Protein AF-A0AAY4BSJ3-F1 (afdb_monomer_lite)

Structure (mmCIF, N/CA/C/O backbone):
data_AF-A0AAY4BSJ3-F1
#
_entry.id   AF-A0AAY4BSJ3-F1
#
loop_
_atom_site.group_PDB
_atom_site.id
_atom_site.type_symbol
_atom_site.label_atom_id
_atom_site.label_alt_id
_atom_site.label_comp_id
_atom_site.label_asym_id
_atom_site.label_entity_id
_atom_site.label_seq_id
_atom_site.pdbx_PDB_ins_code
_atom_site.Cartn_x
_atom_site.Cartn_y
_atom_site.Cartn_z
_atom_site.occupancy
_atom_site.B_iso_or_equiv
_atom_site.auth_seq_id
_atom_site.auth_comp_id
_atom_site.auth_asym_id
_atom_site.auth_atom_id
_atom_site.pdbx_PDB_model_num
ATOM 1 N N . MET A 1 1 ? 74.299 3.117 12.523 1.00 46.06 1 MET A N 1
ATOM 2 C CA . MET A 1 1 ? 73.217 4.123 12.516 1.00 46.06 1 MET A CA 1
ATOM 3 C C . MET A 1 1 ? 72.500 4.037 11.177 1.00 46.06 1 MET A C 1
ATOM 5 O O . MET A 1 1 ? 73.052 4.520 10.205 1.00 46.06 1 MET A O 1
ATOM 9 N N . ALA A 1 2 ? 71.342 3.377 11.102 1.00 41.94 2 ALA A N 1
ATOM 10 C CA . ALA A 1 2 ? 70.385 3.555 10.008 1.00 41.94 2 ALA A CA 1
ATOM 11 C C . ALA A 1 2 ? 69.036 2.919 10.380 1.00 41.94 2 ALA A C 1
ATOM 13 O O . ALA A 1 2 ? 68.958 1.729 10.664 1.00 41.94 2 ALA A O 1
ATOM 14 N N . SER A 1 3 ? 68.004 3.760 10.339 1.00 49.47 3 SER A N 1
ATOM 15 C CA . SER A 1 3 ? 66.617 3.436 10.000 1.00 49.47 3 SER A CA 1
ATOM 16 C C . SER A 1 3 ? 65.769 2.598 10.963 1.00 49.47 3 SER A C 1
ATOM 18 O O . SER A 1 3 ? 65.203 1.581 10.584 1.00 49.47 3 SER A O 1
ATOM 20 N N . PHE A 1 4 ? 65.517 3.136 12.162 1.00 48.84 4 PHE A N 1
ATOM 21 C CA . PHE A 1 4 ? 64.304 2.821 12.946 1.00 48.84 4 PHE A CA 1
ATOM 22 C C . PHE A 1 4 ? 63.091 3.707 12.578 1.00 48.84 4 PHE A C 1
ATOM 24 O O . PHE A 1 4 ? 62.026 3.598 13.178 1.00 48.84 4 PHE A O 1
ATOM 31 N N . ALA A 1 5 ? 63.222 4.577 11.571 1.00 51.12 5 ALA A N 1
ATOM 32 C CA . ALA A 1 5 ? 62.212 5.579 11.219 1.00 51.12 5 ALA A CA 1
ATOM 33 C C . ALA A 1 5 ? 60.963 5.027 10.494 1.00 51.12 5 ALA A C 1
ATOM 35 O O . ALA A 1 5 ? 60.027 5.781 10.253 1.00 51.12 5 ALA A O 1
ATOM 36 N N . CYS A 1 6 ? 60.920 3.737 10.134 1.00 52.78 6 CYS A N 1
ATOM 37 C CA . CYS A 1 6 ? 59.845 3.183 9.293 1.00 52.78 6 CYS A CA 1
ATOM 38 C C . CYS A 1 6 ? 58.702 2.511 10.086 1.00 52.78 6 CYS A C 1
ATOM 40 O O . CYS A 1 6 ? 57.572 2.440 9.612 1.00 52.78 6 CYS A O 1
ATOM 42 N N . LEU A 1 7 ? 58.972 2.064 11.318 1.00 51.22 7 LEU A N 1
ATOM 43 C CA . LEU A 1 7 ? 58.005 1.370 12.182 1.00 51.22 7 LEU A CA 1
ATOM 44 C C . LEU A 1 7 ? 56.825 2.225 12.695 1.00 51.22 7 LEU A C 1
ATOM 46 O O . LEU A 1 7 ? 55.721 1.688 12.778 1.00 51.22 7 LEU A O 1
ATOM 50 N N . PRO A 1 8 ? 56.972 3.524 13.031 1.00 55.69 8 PRO A N 1
ATOM 51 C CA . PRO A 1 8 ? 55.825 4.304 13.504 1.00 55.69 8 PRO A CA 1
ATOM 52 C C . PRO A 1 8 ? 54.872 4.695 12.361 1.00 55.69 8 PRO A C 1
ATOM 54 O O . PRO A 1 8 ? 53.678 4.876 12.589 1.00 55.69 8 PRO A O 1
ATOM 57 N N . LEU A 1 9 ? 55.377 4.779 11.124 1.00 54.41 9 LEU A N 1
ATOM 58 C CA . LEU A 1 9 ? 54.587 5.117 9.936 1.00 54.41 9 LEU A CA 1
ATOM 59 C C . LEU A 1 9 ? 53.646 3.980 9.520 1.00 54.41 9 LEU A C 1
ATOM 61 O O . LEU A 1 9 ? 52.505 4.241 9.150 1.00 54.41 9 LEU A O 1
ATOM 65 N N . SER A 1 10 ? 54.079 2.722 9.620 1.00 57.00 10 SER A N 1
ATOM 66 C CA . SER A 1 10 ? 53.246 1.566 9.262 1.00 57.00 10 SER A CA 1
ATOM 67 C C . SER A 1 10 ? 52.080 1.348 10.235 1.00 57.00 10 SER A C 1
ATOM 69 O O . SER A 1 10 ? 50.966 1.053 9.799 1.00 57.00 10 SER A O 1
ATOM 71 N N . LEU A 1 11 ? 52.297 1.567 11.536 1.00 59.28 11 LEU A N 1
ATOM 72 C CA . LEU A 1 11 ? 51.247 1.515 12.564 1.00 59.28 11 LEU A CA 1
ATOM 73 C C . LEU A 1 11 ? 50.211 2.640 12.405 1.00 59.28 11 LEU A C 1
ATOM 75 O O . LEU A 1 11 ? 49.013 2.394 12.545 1.00 59.28 11 LEU A O 1
ATOM 79 N N . ALA A 1 12 ? 50.650 3.852 12.052 1.00 60.59 12 ALA A N 1
ATOM 80 C CA . ALA A 1 12 ? 49.751 4.980 11.802 1.00 60.59 12 ALA A CA 1
ATOM 81 C C . ALA A 1 12 ? 48.833 4.743 10.584 1.00 60.59 12 ALA A C 1
ATOM 83 O O . ALA A 1 12 ? 47.648 5.075 10.624 1.00 60.59 12 ALA A O 1
ATOM 84 N N . MET A 1 13 ? 49.350 4.109 9.527 1.00 58.56 13 MET A N 1
ATOM 85 C CA . MET A 1 13 ? 48.568 3.780 8.328 1.00 58.56 13 MET A CA 1
ATOM 86 C C . MET A 1 13 ? 47.533 2.675 8.589 1.00 58.56 13 MET A C 1
ATOM 88 O O . MET A 1 13 ? 46.409 2.763 8.098 1.00 58.56 13 MET A O 1
ATOM 92 N N . ALA A 1 14 ? 47.866 1.670 9.407 1.00 61.22 14 ALA A N 1
ATOM 93 C CA . ALA A 1 14 ? 46.925 0.615 9.791 1.00 61.22 14 ALA A CA 1
ATOM 94 C C . ALA A 1 14 ? 45.747 1.153 10.627 1.00 61.22 14 ALA A C 1
ATOM 96 O O . ALA A 1 14 ? 44.606 0.734 10.428 1.00 61.22 14 ALA A O 1
ATOM 97 N N . ALA A 1 15 ? 45.997 2.125 11.511 1.00 61.09 15 ALA A N 1
ATOM 98 C CA . ALA A 1 15 ? 44.950 2.774 12.302 1.00 61.09 15 ALA A CA 1
ATOM 99 C C . ALA A 1 15 ? 43.979 3.598 11.435 1.00 61.09 15 ALA A C 1
ATOM 101 O O . ALA A 1 15 ? 42.771 3.566 11.670 1.00 61.09 15 ALA A O 1
ATOM 102 N N . LEU A 1 16 ? 44.478 4.280 10.397 1.00 59.84 16 LEU A N 1
ATOM 103 C CA . LEU A 1 16 ? 43.638 5.028 9.455 1.00 59.84 16 LEU A CA 1
ATOM 104 C C . LEU A 1 16 ? 42.698 4.101 8.670 1.00 59.84 16 LEU A C 1
ATOM 106 O O . LEU A 1 16 ? 41.504 4.387 8.585 1.00 59.84 16 LEU A O 1
ATOM 110 N N . VAL A 1 17 ? 43.199 2.956 8.197 1.00 60.62 17 VAL A N 1
ATOM 111 C CA . VAL A 1 17 ? 42.401 1.943 7.477 1.00 60.62 17 VAL A CA 1
ATOM 112 C C . VAL A 1 17 ? 41.364 1.266 8.387 1.00 60.62 17 VAL A C 1
ATOM 114 O O . VAL A 1 17 ? 40.258 0.967 7.945 1.00 60.62 17 VAL A O 1
ATOM 117 N N . TYR A 1 18 ? 41.669 1.060 9.672 1.00 59.06 18 TYR A N 1
ATOM 118 C CA . TYR A 1 18 ? 40.701 0.494 10.626 1.00 59.06 18 TYR A CA 1
ATOM 119 C C . TYR A 1 18 ? 39.650 1.520 11.096 1.00 59.06 18 TYR A C 1
ATOM 121 O O . TYR A 1 18 ? 38.567 1.147 11.543 1.00 59.06 18 TYR A O 1
ATOM 129 N N . SER A 1 19 ? 39.955 2.819 10.985 1.00 59.31 19 SER A N 1
ATOM 130 C CA . SER A 1 19 ? 39.041 3.918 11.330 1.00 59.31 19 SER A CA 1
ATOM 131 C C . SER A 1 19 ? 38.105 4.333 10.190 1.00 59.31 19 SER A C 1
ATOM 133 O O . SER A 1 19 ? 37.076 4.967 10.440 1.00 59.31 19 SER A O 1
ATOM 135 N N . SER A 1 20 ? 38.417 3.962 8.942 1.00 56.72 20 SER A N 1
ATOM 136 C CA . SER A 1 20 ? 37.522 4.188 7.811 1.00 56.72 20 SER A CA 1
ATOM 137 C C . SER A 1 20 ? 36.321 3.248 7.903 1.00 56.72 20 SER A C 1
ATOM 139 O O . SER A 1 20 ? 36.344 2.125 7.399 1.00 56.72 20 SER A O 1
ATOM 141 N N . ARG A 1 21 ? 35.242 3.710 8.549 1.00 60.97 21 ARG A N 1
ATOM 142 C CA . ARG A 1 21 ? 33.912 3.129 8.330 1.00 60.97 21 ARG A CA 1
ATOM 143 C C . ARG A 1 21 ? 33.627 3.195 6.827 1.00 60.97 21 ARG A C 1
ATOM 145 O O . ARG A 1 21 ? 33.826 4.267 6.247 1.00 60.97 21 ARG A O 1
ATOM 152 N N . PRO A 1 22 ? 33.163 2.104 6.193 1.00 60.56 22 PRO A N 1
ATOM 153 C CA . PRO A 1 22 ? 32.707 2.191 4.817 1.00 60.56 22 PRO A CA 1
ATOM 154 C C . PRO A 1 22 ? 31.641 3.292 4.744 1.00 60.56 22 PRO A C 1
ATOM 156 O O . PRO A 1 22 ? 30.840 3.414 5.680 1.00 60.56 22 PRO A O 1
ATOM 159 N N . PRO A 1 23 ? 31.643 4.126 3.693 1.00 59.59 23 PRO A N 1
ATOM 160 C CA . PRO A 1 23 ? 30.621 5.142 3.535 1.00 59.59 23 PRO A CA 1
ATOM 161 C C . PRO A 1 23 ? 29.267 4.437 3.553 1.00 59.59 23 PRO A C 1
ATOM 163 O O . PRO A 1 23 ? 28.963 3.627 2.679 1.00 59.59 23 PRO A O 1
ATOM 166 N N . ILE A 1 24 ? 28.464 4.717 4.582 1.00 63.12 24 ILE A N 1
ATOM 167 C CA . ILE A 1 24 ? 27.038 4.412 4.549 1.00 63.12 24 ILE A CA 1
ATOM 168 C C . ILE A 1 24 ? 26.544 5.163 3.318 1.00 63.12 24 ILE A C 1
ATOM 170 O O . ILE A 1 24 ? 26.658 6.385 3.267 1.00 63.12 24 ILE A O 1
ATOM 174 N N . TRP A 1 25 ? 26.123 4.433 2.288 1.00 55.84 25 TRP A N 1
ATOM 175 C CA . TRP A 1 25 ? 25.739 4.990 0.996 1.00 55.84 25 TRP A CA 1
ATOM 176 C C . TRP A 1 25 ? 24.470 5.834 1.180 1.00 55.84 25 TRP A C 1
ATOM 178 O O . TRP A 1 25 ? 23.359 5.374 0.940 1.00 55.84 25 TRP A O 1
ATOM 188 N N . THR A 1 26 ? 24.608 7.083 1.629 1.00 61.00 26 THR A N 1
ATOM 189 C CA . THR A 1 26 ? 23.512 8.056 1.739 1.00 61.00 26 THR A CA 1
ATOM 190 C C . THR A 1 26 ? 23.299 8.733 0.389 1.00 61.00 26 THR A C 1
ATOM 192 O O . THR A 1 26 ? 23.367 9.954 0.259 1.00 61.00 26 THR A O 1
ATOM 195 N N . GLY A 1 27 ? 23.115 7.921 -0.649 1.00 58.66 27 GLY A N 1
ATOM 196 C CA . GLY A 1 27 ? 22.549 8.388 -1.908 1.00 58.66 27 GLY A CA 1
ATOM 197 C C . GLY A 1 27 ? 21.049 8.635 -1.724 1.00 58.66 27 GLY A C 1
ATOM 198 O O . GLY A 1 27 ? 20.449 8.049 -0.817 1.00 58.66 27 GLY A O 1
ATOM 199 N N . PRO A 1 28 ? 20.414 9.487 -2.546 1.00 63.16 28 PRO A N 1
ATOM 200 C CA . PRO A 1 28 ? 18.957 9.553 -2.563 1.00 63.16 28 PRO A CA 1
ATOM 201 C C . PRO A 1 28 ? 18.398 8.141 -2.819 1.00 63.16 28 PRO A C 1
ATOM 203 O O . PRO A 1 28 ? 18.990 7.396 -3.608 1.00 63.16 28 PRO A O 1
ATOM 206 N N . PRO A 1 29 ? 17.306 7.737 -2.144 1.00 74.06 29 PRO A N 1
ATOM 207 C CA . PRO A 1 29 ? 16.754 6.405 -2.332 1.00 74.06 29 PRO A CA 1
ATOM 208 C C . PRO A 1 29 ? 16.389 6.209 -3.806 1.00 74.06 29 PRO A C 1
ATOM 210 O O . PRO A 1 29 ? 15.843 7.113 -4.445 1.00 74.06 29 PRO A O 1
ATOM 213 N N . THR A 1 30 ? 16.702 5.032 -4.347 1.00 86.56 30 THR A N 1
ATOM 214 C CA . THR A 1 30 ? 16.229 4.648 -5.677 1.00 86.56 30 THR A CA 1
ATOM 215 C C . THR A 1 30 ? 14.712 4.503 -5.643 1.00 86.56 30 THR A C 1
ATOM 217 O O . THR A 1 30 ? 14.109 4.375 -4.573 1.00 86.56 30 THR A O 1
ATOM 220 N N . CYS A 1 31 ? 14.072 4.496 -6.814 1.00 89.62 31 CYS A N 1
ATOM 221 C CA . CYS A 1 31 ? 12.629 4.280 -6.884 1.00 89.62 31 CYS A CA 1
ATOM 222 C C . CYS A 1 31 ? 12.219 2.980 -6.174 1.00 89.62 31 CYS A C 1
ATOM 224 O O . CYS A 1 31 ? 11.299 2.985 -5.359 1.00 89.62 31 CYS A O 1
ATOM 226 N N . TYR A 1 32 ? 12.987 1.906 -6.382 1.00 88.44 32 TYR A N 1
ATOM 227 C CA . TYR A 1 32 ? 12.788 0.633 -5.699 1.00 88.44 32 TYR A CA 1
ATOM 228 C C . TYR A 1 32 ? 12.912 0.741 -4.172 1.00 88.44 32 TYR A C 1
ATOM 230 O O . TYR A 1 32 ? 11.967 0.398 -3.463 1.00 88.44 32 TYR A O 1
ATOM 238 N N . SER A 1 33 ? 14.030 1.257 -3.640 1.00 90.12 33 SER A N 1
ATOM 239 C CA . SER A 1 33 ? 14.220 1.307 -2.182 1.00 90.12 33 SER A CA 1
ATOM 240 C C . SER A 1 33 ? 13.221 2.240 -1.501 1.00 90.12 33 SER A C 1
ATOM 242 O O . SER A 1 33 ? 12.766 1.962 -0.391 1.00 90.12 33 SER A O 1
ATOM 244 N N . ARG A 1 34 ? 12.812 3.314 -2.186 1.00 91.88 34 ARG A N 1
ATOM 245 C CA . ARG A 1 34 ? 11.772 4.215 -1.693 1.00 91.88 34 ARG A CA 1
ATOM 246 C C . ARG A 1 34 ? 10.411 3.531 -1.611 1.00 91.88 34 ARG A C 1
ATOM 248 O O . ARG A 1 34 ? 9.720 3.692 -0.608 1.00 91.88 34 ARG A O 1
ATOM 255 N N . VAL A 1 35 ? 10.016 2.813 -2.660 1.00 92.81 35 VAL A N 1
ATOM 256 C CA . VAL A 1 35 ? 8.731 2.105 -2.715 1.00 92.81 35 VAL A CA 1
ATOM 257 C C . VAL A 1 35 ? 8.705 0.970 -1.694 1.00 92.81 35 VAL A C 1
ATOM 259 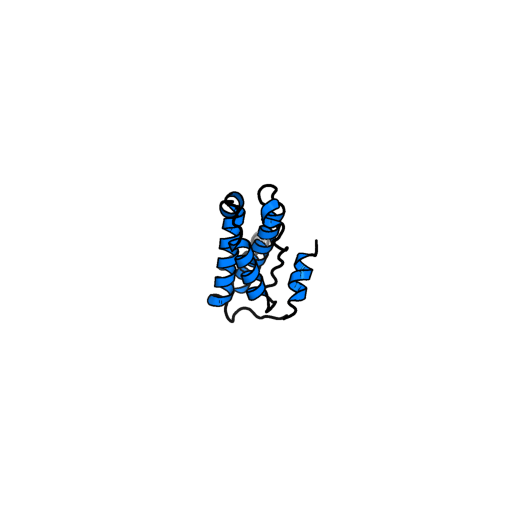O O . VAL A 1 35 ? 7.714 0.839 -0.982 1.00 92.81 35 VAL A O 1
ATOM 262 N N . LEU A 1 36 ? 9.806 0.234 -1.533 1.00 93.25 36 LEU A N 1
ATOM 263 C CA . LEU A 1 36 ? 9.927 -0.813 -0.519 1.00 93.25 36 LEU A CA 1
ATOM 264 C C . LEU A 1 36 ? 9.754 -0.258 0.905 1.00 93.25 36 LEU A C 1
ATOM 266 O O . LEU A 1 36 ? 8.928 -0.757 1.661 1.00 93.25 36 LEU A O 1
ATOM 270 N N . GLN A 1 37 ? 10.439 0.839 1.240 1.00 93.06 37 GLN A N 1
ATOM 271 C CA . GLN A 1 37 ? 10.267 1.494 2.541 1.00 93.06 37 GLN A CA 1
ATOM 272 C C . GLN A 1 37 ? 8.810 1.928 2.769 1.00 93.06 37 GLN A C 1
ATOM 274 O O . GLN A 1 37 ? 8.250 1.753 3.848 1.00 93.06 37 GLN A O 1
ATOM 279 N N . MET A 1 38 ? 8.170 2.503 1.750 1.00 94.88 38 MET A N 1
ATOM 280 C CA . MET A 1 38 ? 6.778 2.932 1.865 1.00 94.88 38 MET A CA 1
ATOM 281 C C . MET A 1 38 ? 5.800 1.758 2.010 1.00 94.88 38 MET A C 1
ATOM 283 O O . MET A 1 38 ? 4.781 1.911 2.681 1.00 94.88 38 MET A O 1
ATOM 287 N N . ALA A 1 39 ? 6.093 0.612 1.395 1.00 94.19 39 ALA A N 1
ATOM 288 C CA . ALA A 1 39 ? 5.307 -0.609 1.530 1.00 94.19 39 ALA A CA 1
ATOM 289 C C . ALA A 1 39 ? 5.305 -1.125 2.976 1.00 94.19 39 ALA A C 1
ATOM 291 O O . ALA A 1 39 ? 4.239 -1.421 3.526 1.00 94.19 39 ALA A O 1
ATOM 292 N N . GLU A 1 40 ? 6.480 -1.155 3.609 1.00 93.94 40 GLU A N 1
ATOM 293 C CA . GLU A 1 40 ? 6.637 -1.499 5.026 1.00 93.94 40 GLU A CA 1
ATOM 294 C C . GLU A 1 40 ? 5.901 -0.497 5.925 1.00 93.94 40 GLU A C 1
ATOM 296 O O . GLU A 1 40 ? 5.094 -0.901 6.765 1.00 93.94 40 GLU A O 1
ATOM 301 N N . GLU A 1 41 ? 6.098 0.809 5.692 1.00 94.88 41 GLU A N 1
ATOM 302 C CA . GLU A 1 41 ? 5.411 1.874 6.438 1.00 94.88 41 GLU A CA 1
ATOM 303 C C . GLU A 1 41 ? 3.881 1.732 6.358 1.00 94.88 41 GLU A C 1
ATOM 305 O O . GLU A 1 41 ? 3.188 1.886 7.360 1.00 94.88 41 GLU A O 1
ATOM 310 N N . ILE A 1 42 ? 3.326 1.443 5.178 1.00 95.50 42 ILE A N 1
ATOM 311 C CA . ILE A 1 42 ? 1.875 1.295 4.994 1.00 95.50 42 ILE A CA 1
ATOM 312 C C . ILE A 1 42 ? 1.350 0.033 5.676 1.00 95.50 42 ILE A C 1
ATOM 314 O O . ILE A 1 42 ? 0.310 0.098 6.332 1.00 95.50 42 ILE A O 1
ATOM 318 N N . THR A 1 43 ? 2.057 -1.088 5.535 1.00 94.19 43 THR A N 1
ATOM 319 C CA . THR A 1 43 ? 1.705 -2.361 6.183 1.00 94.19 43 THR A CA 1
ATOM 320 C C . THR A 1 43 ? 1.610 -2.175 7.700 1.00 94.19 43 THR A C 1
ATOM 322 O O . THR A 1 43 ? 0.598 -2.529 8.310 1.00 94.19 43 THR A O 1
ATOM 325 N N . GLN A 1 44 ? 2.607 -1.512 8.294 1.00 93.81 44 GLN A N 1
ATOM 326 C CA . GLN A 1 44 ? 2.622 -1.178 9.720 1.00 93.81 44 GLN A CA 1
ATOM 327 C C . GLN A 1 44 ? 1.493 -0.216 10.100 1.00 93.81 44 GLN A C 1
ATOM 329 O O . GLN A 1 44 ? 0.750 -0.487 11.036 1.00 93.81 44 GLN A O 1
ATOM 334 N N . LEU A 1 45 ? 1.286 0.864 9.341 1.00 93.81 45 LEU A N 1
ATOM 335 C CA . LEU A 1 45 ? 0.228 1.835 9.640 1.00 93.81 45 LEU A CA 1
ATOM 336 C C . LEU A 1 45 ? -1.178 1.219 9.608 1.00 93.81 45 LEU A C 1
ATOM 338 O O . LEU A 1 45 ? -2.030 1.622 10.400 1.00 93.81 45 LEU A O 1
ATOM 342 N N . VAL A 1 46 ? -1.449 0.268 8.706 1.00 93.25 46 VAL A N 1
ATOM 343 C CA . VAL A 1 46 ? -2.729 -0.461 8.707 1.00 93.25 46 VAL A CA 1
ATOM 344 C C . VAL A 1 46 ? -2.861 -1.307 9.968 1.00 93.25 46 VAL A C 1
ATOM 346 O O . VAL A 1 46 ? -3.915 -1.267 10.603 1.00 93.25 46 VAL A O 1
ATOM 349 N N . ALA A 1 47 ? -1.813 -2.041 10.344 1.00 92.31 47 ALA A N 1
ATOM 350 C CA . ALA A 1 47 ? -1.813 -2.838 11.566 1.00 92.31 47 ALA A CA 1
ATOM 351 C C . ALA A 1 47 ? -2.042 -1.959 12.809 1.00 92.31 47 ALA A C 1
ATOM 353 O O . ALA A 1 47 ? -2.918 -2.263 13.618 1.00 92.31 47 ALA A O 1
ATOM 354 N N . ASP A 1 48 ? -1.352 -0.822 12.902 1.00 91.94 48 ASP A N 1
ATOM 355 C CA . ASP A 1 48 ? -1.473 0.128 14.010 1.00 91.94 48 ASP A CA 1
ATOM 356 C C . ASP A 1 48 ? -2.878 0.725 14.113 1.00 91.94 48 ASP A C 1
ATOM 358 O O . ASP A 1 48 ? -3.440 0.819 15.202 1.00 91.94 48 ASP A O 1
ATOM 362 N N . VAL A 1 49 ? -3.472 1.129 12.986 1.00 91.81 49 VAL A N 1
ATOM 363 C CA . VAL A 1 49 ? -4.837 1.680 12.954 1.00 91.81 49 VAL A CA 1
ATOM 364 C C . VAL A 1 49 ? -5.873 0.628 13.361 1.00 91.81 49 VAL A C 1
ATOM 366 O O . VAL A 1 49 ? -6.864 0.965 14.008 1.00 91.81 49 VAL A O 1
ATOM 369 N N . LYS A 1 50 ? -5.651 -0.642 13.016 1.00 90.88 50 LYS A N 1
ATOM 370 C CA . LYS A 1 50 ? -6.537 -1.738 13.429 1.00 90.88 50 LYS A CA 1
ATOM 371 C C . LYS A 1 50 ? -6.374 -2.102 14.906 1.00 90.88 50 LYS A C 1
ATOM 373 O O . LYS A 1 50 ? -7.357 -2.464 15.547 1.00 90.88 50 LYS A O 1
ATOM 378 N N . ALA A 1 51 ? -5.154 -2.020 15.432 1.00 90.62 51 ALA A N 1
ATOM 379 C CA . ALA A 1 51 ? -4.839 -2.350 16.820 1.00 90.62 51 ALA A CA 1
ATOM 380 C C . ALA A 1 51 ? -5.192 -1.227 17.812 1.00 90.62 51 ALA A C 1
ATOM 382 O O . ALA A 1 51 ? -5.347 -1.489 19.004 1.00 90.62 51 ALA A O 1
ATOM 383 N N . ASP A 1 52 ? -5.309 0.018 17.346 1.00 90.06 52 ASP A N 1
ATOM 384 C CA . ASP A 1 52 ? -5.619 1.161 18.201 1.00 90.06 52 ASP A CA 1
ATOM 385 C C . ASP A 1 52 ? -7.066 1.095 18.739 1.00 90.06 52 ASP A C 1
ATOM 387 O O . ASP A 1 52 ? -8.007 1.020 17.946 1.00 90.06 52 ASP A O 1
ATOM 391 N N . PRO A 1 53 ? -7.285 1.174 20.066 1.00 87.44 53 PRO A N 1
ATOM 392 C CA . PRO A 1 53 ? -8.621 1.144 20.658 1.00 87.44 53 PRO A CA 1
ATOM 393 C C . PRO A 1 53 ? -9.576 2.219 20.121 1.00 87.44 53 PRO A C 1
ATOM 395 O O . PRO A 1 53 ? -10.762 1.935 19.959 1.00 87.44 53 PRO A O 1
ATOM 398 N N . GLU A 1 54 ? -9.079 3.418 19.805 1.00 85.62 54 GLU A N 1
ATOM 399 C CA . GLU A 1 54 ? -9.882 4.539 19.299 1.00 85.62 54 GLU A CA 1
ATOM 400 C C . GLU A 1 54 ? -10.403 4.288 17.878 1.00 85.62 54 GLU A C 1
ATOM 402 O O . GLU A 1 54 ? -11.483 4.756 17.516 1.00 85.62 54 GLU A O 1
ATOM 407 N N . THR A 1 55 ? -9.654 3.540 17.060 1.00 88.06 55 THR A N 1
ATOM 408 C CA . THR A 1 55 ? -10.006 3.281 15.653 1.00 88.06 55 THR A CA 1
ATOM 409 C C . THR A 1 55 ? -10.381 1.830 15.363 1.00 88.06 55 THR A C 1
ATOM 411 O O . THR A 1 55 ? -10.876 1.534 14.276 1.00 88.06 55 THR A O 1
ATOM 414 N N . SER A 1 56 ? -10.226 0.920 16.322 1.00 86.25 56 SER A N 1
ATOM 415 C CA . SER A 1 56 ? -10.521 -0.513 16.173 1.00 86.25 56 SER A CA 1
ATOM 416 C C . SER A 1 56 ? -11.975 -0.786 15.769 1.00 86.25 56 SER A C 1
ATOM 418 O O . SER A 1 56 ? -12.224 -1.565 14.852 1.00 86.25 56 SER A O 1
ATOM 420 N N . SER A 1 57 ? -12.941 -0.089 16.380 1.00 87.69 57 SER A N 1
ATOM 421 C CA . SER A 1 57 ? -14.374 -0.287 16.107 1.00 87.69 57 SER A CA 1
ATOM 422 C C . SER A 1 57 ? -14.739 0.024 14.654 1.00 87.69 57 SER A C 1
ATOM 424 O O . SER A 1 57 ? -15.426 -0.753 13.998 1.00 87.69 57 SER A O 1
ATOM 426 N N . CYS A 1 58 ? -14.253 1.143 14.116 1.00 87.62 58 CYS A N 1
ATOM 427 C CA . CYS A 1 58 ? -14.588 1.566 12.755 1.00 87.62 58 CYS A CA 1
ATOM 428 C C . CYS A 1 58 ? -13.717 0.894 11.686 1.00 87.62 58 CYS A C 1
ATOM 430 O O . CYS A 1 58 ? -14.095 0.840 10.517 1.00 87.62 58 CYS A O 1
ATOM 432 N N . THR A 1 59 ? -12.544 0.384 12.068 1.00 88.81 59 THR A N 1
ATOM 433 C CA . THR A 1 59 ? -11.633 -0.327 11.162 1.00 88.81 59 THR A CA 1
ATOM 434 C C . THR A 1 59 ? -11.825 -1.840 11.207 1.00 88.81 59 THR A C 1
ATOM 436 O O . THR A 1 59 ? -11.144 -2.556 10.478 1.00 88.81 59 THR A O 1
ATOM 439 N N . ALA A 1 60 ? -12.804 -2.335 11.972 1.00 86.75 60 ALA A N 1
ATOM 440 C CA . ALA A 1 60 ? -13.134 -3.754 12.078 1.00 86.75 60 ALA A CA 1
ATOM 441 C C . ALA A 1 60 ? -13.416 -4.413 10.715 1.00 86.75 60 ALA A C 1
ATOM 443 O O . ALA A 1 60 ? -13.061 -5.568 10.493 1.00 86.75 60 ALA A O 1
ATOM 444 N N . HIS A 1 61 ? -14.013 -3.667 9.781 1.00 86.06 61 HIS A N 1
ATOM 445 C CA . HIS A 1 61 ? -14.300 -4.135 8.421 1.00 86.06 61 HIS A CA 1
ATOM 446 C C . HIS A 1 61 ? -13.126 -3.978 7.449 1.00 86.06 61 HIS A C 1
ATOM 448 O O . HIS A 1 61 ? -13.204 -4.446 6.316 1.00 86.06 61 HIS A O 1
ATOM 454 N N . ILE A 1 62 ? -12.049 -3.305 7.859 1.00 87.69 62 ILE A N 1
ATOM 455 C CA . ILE A 1 62 ? -10.872 -3.114 7.020 1.00 87.69 62 ILE A CA 1
ATOM 456 C C . ILE A 1 62 ? -9.995 -4.364 7.159 1.00 87.69 62 ILE A C 1
ATOM 458 O O . ILE A 1 62 ? -9.547 -4.686 8.267 1.00 87.69 62 ILE A O 1
ATOM 462 N N . PRO A 1 63 ? -9.718 -5.092 6.065 1.00 89.69 63 PRO A N 1
ATOM 463 C CA . PRO A 1 63 ? -8.859 -6.264 6.125 1.00 89.69 63 PRO A CA 1
ATOM 464 C C . PRO A 1 63 ? -7.429 -5.864 6.496 1.00 89.69 63 PRO A C 1
ATOM 466 O O . PRO A 1 63 ? -7.035 -4.699 6.427 1.00 89.69 63 PRO A O 1
ATOM 469 N N . SER A 1 64 ? -6.653 -6.834 6.970 1.00 90.81 64 SER A N 1
ATOM 470 C CA . SER A 1 64 ? -5.215 -6.625 7.138 1.00 90.81 64 SER A CA 1
ATOM 471 C C . SER A 1 64 ? -4.588 -6.405 5.761 1.00 90.81 64 SER A C 1
ATOM 473 O O . SER A 1 64 ? -5.127 -6.873 4.760 1.00 90.81 64 SER A O 1
ATOM 475 N N . LEU A 1 65 ? -3.475 -5.681 5.704 1.00 91.56 65 LEU A N 1
ATOM 476 C CA . LEU A 1 65 ? -2.801 -5.369 4.450 1.00 91.56 65 LEU A CA 1
ATOM 477 C C . LEU A 1 65 ? -1.361 -5.849 4.517 1.00 91.56 65 LEU A C 1
ATOM 479 O O . LEU A 1 65 ? -0.650 -5.492 5.449 1.00 91.56 65 LEU A O 1
ATOM 483 N N . TYR A 1 66 ? -0.941 -6.586 3.498 1.00 91.44 66 TYR A N 1
ATOM 484 C CA . TYR A 1 66 ? 0.455 -6.871 3.214 1.00 91.44 66 TYR A CA 1
ATOM 485 C C . TYR A 1 66 ? 0.785 -6.304 1.837 1.00 91.44 66 TYR A C 1
ATOM 487 O O . TYR A 1 66 ? 0.041 -6.512 0.876 1.00 91.44 66 TYR A O 1
ATOM 495 N N . VAL A 1 67 ? 1.869 -5.538 1.756 1.00 92.25 67 VAL A N 1
ATOM 496 C CA . VAL A 1 67 ? 2.287 -4.875 0.521 1.00 92.25 67 VAL A CA 1
ATOM 497 C C . VAL A 1 67 ? 3.509 -5.589 -0.043 1.00 92.25 67 VAL A C 1
ATOM 499 O O . VAL A 1 67 ? 4.605 -5.444 0.489 1.00 92.25 67 VAL A O 1
ATOM 502 N N . ASP A 1 68 ? 3.326 -6.303 -1.154 1.00 92.38 68 ASP A N 1
ATOM 503 C CA . ASP A 1 68 ? 4.428 -6.804 -1.976 1.00 92.38 68 ASP A CA 1
ATOM 504 C C . ASP A 1 68 ? 4.536 -5.981 -3.260 1.00 92.38 68 ASP A C 1
ATOM 506 O O . ASP A 1 68 ? 3.658 -5.992 -4.122 1.00 92.38 68 ASP A O 1
ATOM 510 N N . VAL A 1 69 ? 5.641 -5.252 -3.377 1.00 91.56 69 VAL A N 1
ATOM 511 C CA . VAL A 1 69 ? 5.930 -4.351 -4.499 1.00 91.56 69 VAL A CA 1
ATOM 512 C C . VAL A 1 69 ? 6.244 -5.106 -5.792 1.00 91.56 69 VAL A C 1
ATOM 514 O O . VAL A 1 69 ? 6.227 -4.501 -6.863 1.00 91.56 69 VAL A O 1
ATOM 517 N N . HIS A 1 70 ? 6.510 -6.412 -5.698 1.00 91.94 70 HIS A N 1
ATOM 518 C CA . HIS A 1 70 ? 6.758 -7.293 -6.836 1.00 91.94 70 HIS A CA 1
ATOM 519 C C . HIS A 1 70 ? 5.498 -8.019 -7.310 1.00 91.94 70 HIS A C 1
ATOM 521 O O . HIS A 1 70 ? 5.556 -8.765 -8.287 1.00 91.94 70 HIS A O 1
ATOM 527 N N . ASN A 1 71 ? 4.362 -7.811 -6.647 1.00 92.56 71 ASN A N 1
ATOM 528 C CA . ASN A 1 71 ? 3.103 -8.412 -7.047 1.00 92.56 71 ASN A CA 1
ATOM 529 C C . ASN A 1 71 ? 2.323 -7.463 -7.967 1.00 92.56 71 ASN A C 1
ATOM 531 O O . ASN A 1 71 ? 2.087 -6.307 -7.618 1.00 92.56 71 ASN A O 1
ATOM 535 N N . ALA A 1 72 ? 1.888 -7.946 -9.129 1.00 91.62 72 ALA A N 1
ATOM 536 C CA . ALA A 1 72 ? 1.155 -7.148 -10.111 1.00 91.62 72 ALA A CA 1
ATOM 537 C C . ALA A 1 72 ? -0.191 -6.621 -9.575 1.00 91.62 72 ALA A C 1
ATOM 539 O O . ALA A 1 72 ? -0.639 -5.545 -9.977 1.00 91.62 72 ALA A O 1
ATOM 540 N N . CYS A 1 73 ? -0.815 -7.328 -8.630 1.00 93.75 73 CYS A N 1
ATOM 541 C CA . CYS A 1 73 ? -2.116 -6.962 -8.072 1.00 93.75 73 CYS A CA 1
ATOM 542 C C . CYS A 1 73 ? -2.037 -5.808 -7.061 1.00 93.75 73 CYS A C 1
ATOM 544 O O . CYS A 1 73 ? -3.069 -5.257 -6.671 1.00 93.75 73 CYS A O 1
ATOM 546 N N . ILE A 1 74 ? -0.833 -5.406 -6.633 1.00 93.44 74 ILE A N 1
ATOM 547 C CA . ILE A 1 74 ? -0.672 -4.494 -5.495 1.00 93.44 74 ILE A CA 1
ATOM 548 C C . ILE A 1 74 ? -1.343 -3.134 -5.702 1.00 93.44 74 ILE A C 1
ATOM 550 O O . ILE A 1 74 ? -1.883 -2.540 -4.766 1.00 93.44 74 ILE A O 1
ATOM 554 N N . MET A 1 75 ? -1.356 -2.640 -6.939 1.00 92.94 75 MET A N 1
ATOM 555 C CA . MET A 1 75 ? -1.967 -1.355 -7.272 1.00 92.94 75 MET A CA 1
ATOM 556 C C . MET A 1 75 ? -3.485 -1.375 -7.081 1.00 92.94 75 MET A C 1
ATOM 558 O O . MET A 1 75 ? -4.057 -0.394 -6.588 1.00 92.94 75 MET A O 1
ATOM 562 N N . ASP A 1 76 ? -4.125 -2.494 -7.412 1.00 93.88 76 ASP A N 1
ATOM 563 C CA . ASP A 1 76 ? -5.560 -2.690 -7.218 1.00 93.88 76 ASP A CA 1
ATOM 564 C C . ASP A 1 76 ? -5.889 -2.942 -5.745 1.00 93.88 76 ASP A C 1
ATOM 566 O O . ASP A 1 76 ? -6.828 -2.335 -5.220 1.00 93.88 76 ASP A O 1
ATOM 570 N N . THR A 1 77 ? -5.061 -3.717 -5.037 1.00 94.12 77 THR A N 1
ATOM 571 C CA . THR A 1 77 ? -5.183 -3.919 -3.585 1.00 94.12 77 THR A CA 1
ATOM 572 C C . THR A 1 77 ? -5.142 -2.585 -2.835 1.00 94.12 77 THR A C 1
ATOM 574 O O . THR A 1 77 ? -6.056 -2.269 -2.068 1.00 94.12 77 THR A O 1
ATOM 577 N N . ILE A 1 78 ? -4.139 -1.738 -3.098 1.00 94.75 78 ILE A N 1
ATOM 578 C CA . ILE A 1 78 ? -4.029 -0.418 -2.456 1.00 94.75 78 ILE A CA 1
ATOM 579 C C . ILE A 1 78 ? -5.235 0.460 -2.789 1.00 94.75 78 ILE A C 1
ATOM 581 O O . ILE A 1 78 ? -5.779 1.120 -1.899 1.00 94.75 78 ILE A O 1
ATOM 585 N N . ARG A 1 79 ? -5.697 0.455 -4.044 1.00 94.56 79 ARG A N 1
ATOM 586 C CA . ARG A 1 79 ? -6.894 1.204 -4.444 1.00 94.56 79 ARG A CA 1
ATOM 587 C C . ARG A 1 79 ? -8.126 0.752 -3.658 1.00 94.56 79 ARG A C 1
ATOM 589 O O . ARG A 1 79 ? -8.853 1.611 -3.155 1.00 94.56 79 ARG A O 1
ATOM 596 N N . GLY A 1 80 ? -8.337 -0.556 -3.513 1.00 93.44 80 GLY A N 1
ATOM 597 C CA . GLY A 1 80 ? -9.429 -1.120 -2.717 1.00 93.44 80 GLY A CA 1
ATOM 598 C C . GLY A 1 80 ? -9.387 -0.645 -1.264 1.00 93.44 80 GLY A C 1
ATOM 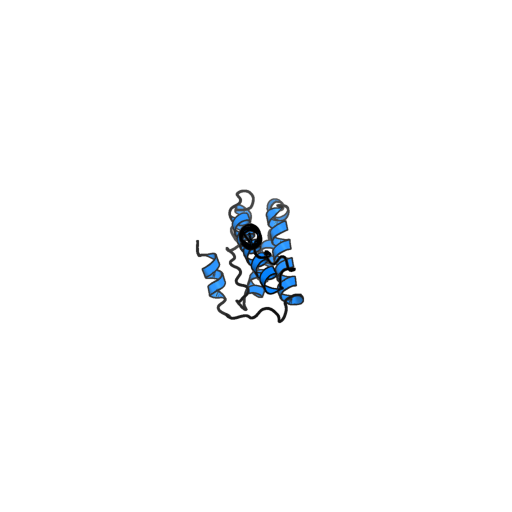599 O O . GLY A 1 80 ? -10.385 -0.140 -0.744 1.00 93.44 80 GLY A O 1
ATOM 600 N N . HIS A 1 81 ? -8.210 -0.689 -0.633 1.00 92.88 81 HIS A N 1
ATOM 601 C CA . HIS A 1 81 ? -8.025 -0.168 0.724 1.00 92.88 81 HIS A CA 1
ATOM 602 C C . HIS A 1 81 ? -8.308 1.333 0.838 1.00 92.88 81 HIS A C 1
ATOM 604 O O . HIS A 1 81 ? -8.980 1.756 1.782 1.00 92.88 81 HIS A O 1
ATOM 610 N N . MET A 1 82 ? -7.8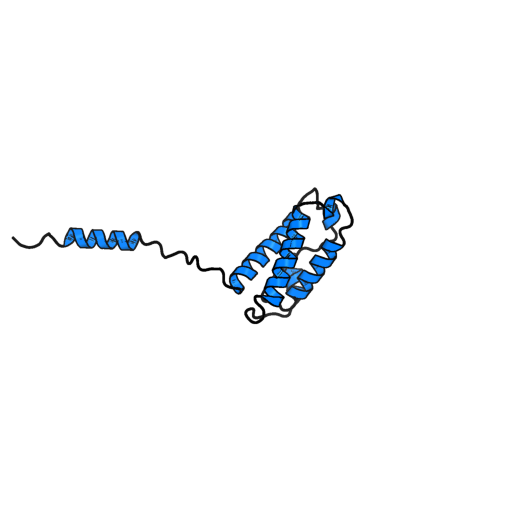64 2.147 -0.125 1.00 93.56 82 MET A N 1
ATOM 611 C CA . MET A 1 82 ? -8.175 3.581 -0.129 1.00 93.56 82 MET A CA 1
ATOM 612 C C . MET A 1 82 ? -9.681 3.845 -0.199 1.00 93.56 82 MET A C 1
ATOM 614 O O . MET A 1 82 ? -10.159 4.763 0.469 1.00 93.56 82 MET A O 1
ATOM 618 N N . VAL A 1 83 ? -10.426 3.060 -0.987 1.00 92.50 83 VAL A N 1
ATOM 619 C CA . VAL A 1 83 ? -11.890 3.168 -1.067 1.00 92.50 83 VAL A CA 1
ATOM 620 C C . VAL A 1 83 ? -12.517 2.817 0.280 1.00 92.50 83 VAL A C 1
ATOM 622 O O . VAL A 1 83 ? -13.276 3.627 0.807 1.00 92.50 83 VAL A O 1
ATOM 625 N N . MET A 1 84 ? -12.143 1.688 0.890 1.00 91.38 84 MET A N 1
ATOM 626 C CA . MET A 1 84 ? -12.660 1.282 2.207 1.00 91.38 84 MET A CA 1
ATOM 627 C C . MET A 1 84 ? -12.404 2.346 3.284 1.00 91.38 84 MET A C 1
ATOM 629 O O . MET A 1 84 ? -13.320 2.749 3.997 1.00 91.38 84 MET A O 1
ATOM 633 N N . ILE A 1 85 ? -11.183 2.884 3.349 1.00 90.19 85 ILE A N 1
ATOM 634 C CA . ILE A 1 85 ? -10.820 3.960 4.288 1.00 90.19 85 ILE A CA 1
ATOM 635 C C . ILE A 1 85 ? -11.546 5.273 3.952 1.00 90.19 85 ILE A C 1
ATOM 637 O O . ILE A 1 85 ? -11.814 6.094 4.833 1.00 90.19 85 ILE A O 1
ATOM 641 N N . GLY A 1 86 ? -11.841 5.518 2.676 1.00 86.50 86 GLY A N 1
ATOM 642 C CA . GLY A 1 86 ? -12.633 6.659 2.218 1.00 86.50 86 GLY A CA 1
ATOM 643 C C . GLY A 1 86 ? -14.089 6.601 2.679 1.00 86.50 86 GLY A C 1
ATOM 644 O O . GLY A 1 86 ? -14.679 7.647 2.939 1.00 86.50 86 GLY A O 1
ATOM 645 N N . LEU A 1 87 ? -14.635 5.392 2.829 1.00 87.81 87 LEU A N 1
ATOM 646 C CA . LEU A 1 87 ? -16.015 5.141 3.247 1.00 87.81 87 LEU A CA 1
ATOM 647 C C . LEU A 1 87 ? -16.231 5.204 4.766 1.00 87.81 87 LEU A C 1
ATOM 649 O O . LEU A 1 87 ? -17.378 5.133 5.205 1.00 87.81 87 LEU A O 1
ATOM 653 N N . LEU A 1 88 ? -15.174 5.384 5.567 1.00 86.44 88 LEU A N 1
ATOM 654 C CA . LEU A 1 88 ? -15.287 5.603 7.012 1.00 86.44 88 LEU A CA 1
ATOM 655 C C . LEU A 1 88 ? -16.084 6.887 7.292 1.00 86.44 88 LEU A C 1
ATOM 657 O O . LEU A 1 88 ? -15.549 7.995 7.252 1.00 86.44 88 LEU A O 1
ATOM 661 N N . HIS A 1 89 ? -17.383 6.724 7.544 1.00 74.12 89 HIS A N 1
ATOM 662 C CA . HIS A 1 89 ? -18.340 7.824 7.687 1.00 74.12 89 HIS A CA 1
ATOM 663 C C . HIS A 1 89 ? -18.402 8.387 9.111 1.00 74.12 89 HIS A C 1
ATOM 665 O O . HIS A 1 89 ? -18.828 9.523 9.327 1.00 74.12 89 HIS A O 1
ATOM 671 N N . GLU A 1 90 ? -17.965 7.605 10.098 1.00 79.19 90 GLU A N 1
ATOM 672 C CA . GLU A 1 90 ? -17.903 8.044 11.485 1.00 79.19 90 GLU A CA 1
ATOM 673 C C . GLU A 1 90 ? -16.931 9.218 11.618 1.00 79.19 90 GLU A C 1
ATOM 675 O O . GLU A 1 90 ? -15.734 9.099 11.338 1.00 79.19 90 GLU A O 1
ATOM 680 N N . ARG A 1 91 ? -17.441 10.372 12.073 1.00 76.62 91 ARG A N 1
ATOM 681 C CA . ARG A 1 91 ? -16.629 11.591 12.223 1.00 76.62 91 ARG A CA 1
ATOM 682 C C . ARG A 1 91 ? -15.390 11.361 13.083 1.00 76.62 91 ARG A C 1
ATOM 684 O O . ARG A 1 91 ? -14.362 11.960 12.793 1.00 76.62 91 ARG A O 1
ATOM 691 N N . HIS A 1 92 ? -15.494 10.516 14.109 1.00 80.06 92 HIS A N 1
ATOM 692 C CA . HIS A 1 92 ? -14.383 10.177 14.995 1.00 80.06 92 HIS A CA 1
ATOM 693 C C . HIS A 1 92 ? -13.242 9.483 14.236 1.00 80.06 92 HIS A C 1
ATOM 695 O O . HIS A 1 92 ? -12.090 9.896 14.334 1.00 80.06 92 HIS A O 1
ATOM 701 N N . CYS A 1 93 ? -13.561 8.518 13.374 1.00 83.31 93 CYS A N 1
ATOM 702 C CA . CYS A 1 93 ? -12.545 7.807 12.605 1.00 83.31 93 CYS A CA 1
ATOM 703 C C . CYS A 1 93 ? -12.027 8.579 11.400 1.00 83.31 93 CYS A C 1
ATOM 705 O O . CYS A 1 93 ? -10.835 8.521 11.104 1.00 83.31 93 CYS A O 1
ATOM 707 N N . SER A 1 94 ? -12.872 9.360 10.725 1.00 83.50 94 SER A N 1
ATOM 708 C CA . SER A 1 94 ? -12.389 10.201 9.627 1.00 83.50 94 SER A CA 1
ATOM 709 C C . SER A 1 94 ? -11.506 11.360 10.110 1.00 83.50 94 SER A C 1
ATOM 711 O O . SER A 1 94 ? -10.689 11.852 9.325 1.00 83.50 94 SER A O 1
ATOM 713 N N . SER A 1 95 ? -11.686 11.850 11.342 1.00 84.12 95 SER A N 1
ATOM 714 C CA . SER A 1 95 ? -10.876 12.943 11.895 1.00 84.12 95 SER A CA 1
ATOM 715 C C . SER A 1 95 ? -9.591 12.455 12.567 1.00 84.12 95 SER A C 1
ATOM 717 O O . SER A 1 95 ? -8.646 13.243 12.669 1.00 84.12 95 SER A O 1
ATOM 719 N N . ASN A 1 96 ? -9.525 11.173 12.950 1.00 90.88 96 ASN A N 1
ATOM 720 C CA . ASN A 1 96 ? -8.363 10.578 13.599 1.00 90.88 96 ASN A CA 1
ATOM 721 C C . ASN A 1 96 ? -7.089 10.762 12.752 1.00 90.88 96 ASN A C 1
ATOM 723 O O . ASN A 1 96 ? -7.047 10.490 11.546 1.00 90.88 96 ASN A O 1
ATOM 727 N N . GLN A 1 97 ? -6.024 11.235 13.399 1.00 91.56 97 GLN A N 1
ATOM 728 C CA . GLN A 1 97 ? -4.770 11.571 12.733 1.00 91.56 97 GLN A CA 1
ATOM 729 C C . GLN A 1 97 ? -4.109 10.356 12.071 1.00 91.56 97 GLN A C 1
ATOM 731 O O . GLN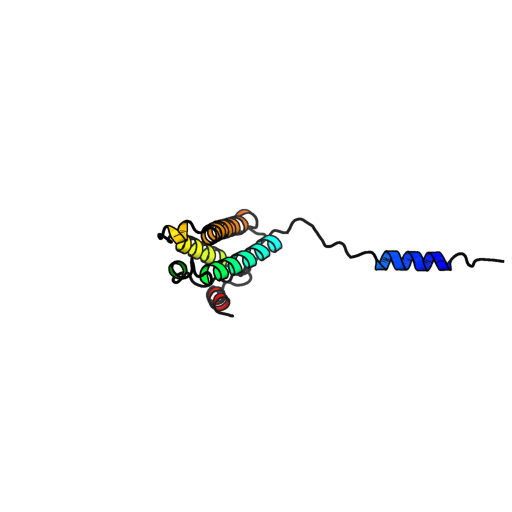 A 1 97 ? -3.561 10.502 10.977 1.00 91.56 97 GLN A O 1
ATOM 736 N N . ARG A 1 98 ? -4.187 9.164 12.679 1.00 91.12 98 ARG A N 1
ATOM 737 C CA . ARG A 1 98 ? -3.582 7.939 12.133 1.00 91.12 98 ARG A CA 1
ATOM 738 C C . ARG A 1 98 ? -4.290 7.492 10.859 1.00 91.12 98 ARG A C 1
ATOM 740 O O . ARG A 1 98 ? -3.630 7.241 9.855 1.00 91.12 98 ARG A O 1
ATOM 747 N N . VAL A 1 99 ? -5.624 7.520 10.851 1.00 91.56 99 VAL A N 1
ATOM 748 C CA . VAL A 1 99 ? -6.439 7.203 9.662 1.00 91.56 99 VAL A CA 1
ATOM 749 C C . VAL A 1 99 ? -6.169 8.197 8.528 1.00 91.56 99 VAL A C 1
ATOM 751 O O . VAL A 1 99 ? -5.987 7.807 7.371 1.00 91.56 99 VAL A O 1
ATOM 754 N N . ARG A 1 100 ? -6.082 9.497 8.843 1.00 91.81 100 ARG A N 1
ATOM 755 C CA . ARG A 1 100 ? -5.739 10.531 7.851 1.00 91.81 100 ARG A CA 1
ATOM 756 C C . ARG A 1 100 ? -4.325 10.347 7.303 1.00 91.81 100 ARG A C 1
ATOM 758 O O . ARG A 1 100 ? -4.128 10.475 6.095 1.00 91.81 100 ARG A O 1
ATOM 765 N N . HIS A 1 101 ? -3.362 10.036 8.166 1.00 93.88 101 HIS A N 1
ATOM 766 C CA . HIS A 1 101 ? -1.981 9.777 7.769 1.00 93.88 101 HIS A CA 1
ATOM 767 C C . HIS A 1 101 ? -1.885 8.553 6.851 1.00 93.88 101 HIS A C 1
ATOM 769 O O . HIS A 1 101 ? -1.291 8.652 5.777 1.00 93.88 101 HIS A O 1
ATOM 775 N N . LEU A 1 102 ? -2.557 7.454 7.205 1.00 94.19 102 LEU A N 1
ATOM 776 C CA . LEU A 1 102 ? -2.652 6.247 6.384 1.00 94.19 102 LEU A CA 1
ATOM 777 C C . LEU A 1 102 ? 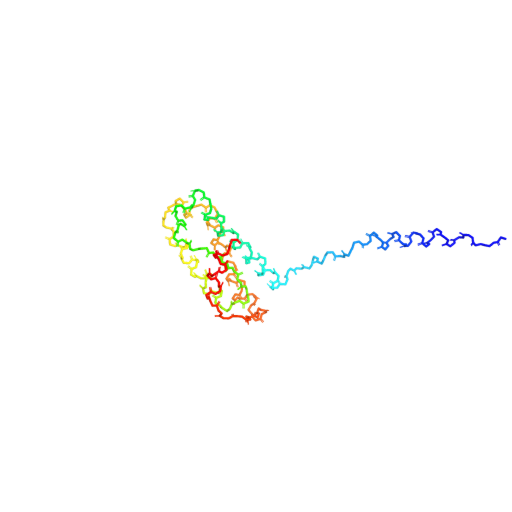-3.221 6.551 4.990 1.00 94.19 102 LEU A C 1
ATOM 779 O O . LEU A 1 102 ? -2.621 6.178 3.982 1.00 94.19 102 LEU A O 1
ATOM 783 N N . ARG A 1 103 ? -4.325 7.308 4.913 1.00 92.75 103 ARG A N 1
ATOM 784 C CA . ARG A 1 103 ? -4.933 7.723 3.636 1.00 92.75 103 ARG A CA 1
ATOM 785 C C . ARG A 1 103 ? -3.949 8.502 2.756 1.00 92.75 103 ARG A C 1
ATOM 787 O O . ARG A 1 103 ? -3.883 8.275 1.548 1.00 92.75 103 ARG A O 1
ATOM 794 N N . VAL A 1 104 ? -3.188 9.426 3.346 1.00 94.88 104 VAL A N 1
ATOM 795 C CA . VAL A 1 104 ? -2.176 10.210 2.620 1.00 94.88 104 VAL A CA 1
ATOM 796 C C . VAL A 1 104 ? -1.037 9.315 2.137 1.00 94.88 104 VAL A C 1
ATOM 798 O O . VAL A 1 104 ? -0.653 9.413 0.971 1.00 94.88 104 VAL A O 1
ATOM 801 N N . LYS A 1 105 ? -0.534 8.419 2.990 1.00 95.69 105 LYS A N 1
ATOM 802 C CA . LYS A 1 105 ? 0.559 7.499 2.655 1.00 95.69 105 LYS A CA 1
ATOM 803 C C . LYS A 1 105 ? 0.180 6.533 1.539 1.00 95.69 105 LYS A C 1
ATOM 805 O O . LYS A 1 105 ? 0.928 6.430 0.572 1.00 95.69 105 LYS A O 1
ATOM 810 N N . MET A 1 106 ? -1.005 5.926 1.599 1.00 95.69 106 MET A N 1
ATOM 811 C CA . MET A 1 106 ? -1.522 5.066 0.526 1.00 95.69 106 MET A CA 1
ATOM 812 C C . MET A 1 106 ? -1.650 5.818 -0.801 1.00 95.69 106 MET A C 1
ATOM 814 O O . MET A 1 106 ? -1.208 5.325 -1.837 1.00 95.69 106 MET A O 1
ATOM 818 N N . ARG A 1 107 ? -2.176 7.051 -0.777 1.00 95.62 107 ARG A N 1
ATOM 819 C CA . ARG A 1 107 ? -2.258 7.886 -1.984 1.00 95.62 107 ARG A CA 1
ATOM 820 C C . ARG A 1 107 ? -0.874 8.221 -2.536 1.00 95.62 107 ARG A C 1
ATOM 822 O O . ARG A 1 107 ? -0.674 8.188 -3.748 1.00 95.62 107 ARG A O 1
ATOM 829 N N . GLN A 1 108 ? 0.074 8.551 -1.663 1.00 95.75 108 GLN A N 1
ATOM 830 C CA . GLN A 1 108 ? 1.444 8.859 -2.058 1.00 95.75 108 GLN A CA 1
ATOM 831 C C . GLN A 1 108 ? 2.129 7.637 -2.674 1.00 95.75 108 GLN A C 1
ATOM 833 O O . GLN A 1 108 ? 2.763 7.767 -3.716 1.00 95.75 108 GLN A O 1
ATOM 838 N N . PHE A 1 109 ? 1.966 6.464 -2.066 1.00 95.06 109 PHE A N 1
ATOM 839 C CA . PHE A 1 109 ? 2.489 5.199 -2.574 1.00 95.06 109 PHE A CA 1
ATOM 840 C C . PHE A 1 109 ? 1.931 4.884 -3.954 1.00 95.06 109 PHE A C 1
ATOM 842 O O . PHE A 1 109 ? 2.700 4.689 -4.891 1.00 95.06 109 PHE A O 1
ATOM 849 N N . TYR A 1 110 ? 0.607 4.967 -4.106 1.00 94.62 110 TYR A N 1
ATOM 850 C CA . TYR A 1 110 ? -0.057 4.752 -5.385 1.00 94.62 110 TYR A CA 1
ATOM 851 C C . TYR A 1 110 ? 0.487 5.690 -6.473 1.00 94.62 110 TYR A C 1
ATOM 853 O O . TYR A 1 110 ? 0.807 5.245 -7.572 1.00 94.62 110 TYR A O 1
ATOM 861 N N . ILE A 1 111 ? 0.640 6.988 -6.185 1.00 93.81 111 ILE A N 1
ATOM 862 C CA . ILE A 1 111 ? 1.187 7.962 -7.147 1.00 93.81 111 ILE A CA 1
ATOM 863 C C . ILE A 1 111 ? 2.652 7.656 -7.477 1.00 93.81 111 ILE A C 1
ATOM 865 O O . ILE A 1 111 ? 3.040 7.714 -8.642 1.00 93.81 111 ILE A O 1
ATOM 869 N N . ILE A 1 112 ? 3.474 7.340 -6.473 1.00 92.69 112 ILE A N 1
ATOM 870 C CA . ILE A 1 112 ? 4.894 7.048 -6.686 1.00 92.69 112 ILE A CA 1
ATOM 871 C C . ILE A 1 112 ? 5.048 5.799 -7.550 1.00 92.69 112 ILE A C 1
ATOM 873 O O . ILE A 1 112 ? 5.743 5.871 -8.557 1.00 92.69 112 ILE A O 1
ATOM 877 N N . MET A 1 113 ? 4.350 4.709 -7.236 1.00 91.06 113 MET A N 1
ATOM 878 C CA . MET A 1 113 ? 4.403 3.491 -8.045 1.00 91.06 113 MET A CA 1
ATOM 879 C C . MET A 1 113 ? 3.856 3.698 -9.460 1.00 91.06 113 MET A C 1
ATOM 881 O O . MET A 1 113 ? 4.515 3.327 -10.425 1.00 91.06 113 MET A O 1
ATOM 885 N N . SER A 1 114 ? 2.676 4.317 -9.602 1.00 90.50 114 SER A N 1
ATOM 886 C CA . SER A 1 114 ? 2.016 4.448 -10.914 1.00 90.50 114 SER A CA 1
ATOM 887 C C . SER A 1 114 ? 2.633 5.493 -11.837 1.00 90.50 114 SER A C 1
ATOM 889 O O . SER A 1 114 ? 2.473 5.376 -13.048 1.00 90.50 114 SER A O 1
ATOM 891 N N . GLN A 1 115 ? 3.276 6.535 -11.302 1.00 89.50 115 GLN A N 1
ATOM 892 C CA . GLN A 1 115 ? 3.737 7.669 -12.113 1.00 89.50 115 GLN A CA 1
ATOM 893 C C . GLN A 1 115 ? 5.239 7.905 -12.029 1.00 89.50 115 GLN A C 1
ATOM 895 O O . GLN A 1 115 ? 5.848 8.263 -13.031 1.00 89.50 115 GLN A O 1
ATOM 900 N N . LYS A 1 116 ? 5.840 7.791 -10.839 1.00 87.75 116 LYS A N 1
ATOM 901 C CA . LYS A 1 116 ? 7.246 8.177 -10.630 1.00 87.75 116 LYS A CA 1
ATOM 902 C C . LYS A 1 116 ? 8.208 7.021 -10.867 1.00 87.75 116 LYS A C 1
ATOM 904 O O . LYS A 1 116 ? 9.237 7.237 -11.484 1.00 87.75 116 LYS A O 1
ATOM 909 N N . CYS A 1 117 ? 7.840 5.832 -10.406 1.00 88.75 117 CYS A N 1
ATOM 910 C CA . CYS A 1 117 ? 8.604 4.593 -10.533 1.00 88.75 117 CYS A CA 1
ATOM 911 C C . CYS A 1 117 ? 8.028 3.665 -11.607 1.00 88.75 117 CYS A C 1
ATOM 913 O O . CYS A 1 117 ? 8.301 2.466 -11.619 1.00 88.75 117 CYS A O 1
ATOM 915 N N . HIS A 1 118 ? 7.190 4.208 -12.491 1.00 83.25 118 HIS A N 1
ATOM 916 C CA . HIS A 1 118 ? 6.582 3.441 -13.563 1.00 83.25 118 HIS A CA 1
ATOM 917 C C . HIS A 1 118 ? 7.665 2.952 -14.531 1.00 83.25 118 HIS A C 1
ATOM 919 O O . HIS A 1 118 ? 8.373 3.761 -15.124 1.00 83.25 118 HIS A O 1
ATOM 925 N N . GLY A 1 119 ? 7.768 1.635 -14.710 1.00 79.50 119 GLY A N 1
ATOM 926 C CA . GLY A 1 119 ? 8.789 1.003 -15.553 1.00 79.50 119 GLY A CA 1
ATOM 927 C C . GLY A 1 119 ? 10.110 0.686 -14.841 1.00 79.50 119 GLY A C 1
ATOM 928 O O . GLY A 1 119 ? 10.880 -0.108 -15.369 1.00 79.50 119 GLY A O 1
ATOM 929 N N . ASP A 1 120 ? 10.341 1.225 -13.639 1.00 84.38 120 ASP A N 1
ATOM 930 C CA . ASP A 1 120 ? 11.495 0.865 -12.794 1.00 84.38 120 ASP A CA 1
ATOM 931 C C . ASP A 1 120 ? 11.207 -0.364 -11.919 1.00 84.38 120 ASP A C 1
ATOM 933 O O . ASP A 1 120 ? 12.120 -1.054 -11.466 1.00 84.38 120 ASP A O 1
ATOM 937 N N . LEU A 1 121 ? 9.927 -0.612 -11.637 1.00 83.69 121 LEU A N 1
ATOM 938 C CA . LEU A 1 121 ? 9.464 -1.736 -10.832 1.00 83.69 121 LEU A CA 1
ATOM 939 C C . LEU A 1 121 ? 9.146 -2.928 -11.735 1.00 83.69 121 LEU A C 1
ATOM 941 O O . LEU A 1 121 ? 8.428 -2.792 -12.726 1.00 83.69 121 LEU A O 1
ATOM 945 N N . VAL A 1 122 ? 9.662 -4.099 -11.364 1.00 86.31 122 VAL A N 1
ATOM 946 C CA . VAL A 1 122 ? 9.415 -5.363 -12.063 1.00 86.31 122 VAL A CA 1
ATOM 947 C C . VAL A 1 122 ? 8.494 -6.219 -11.206 1.00 86.31 122 VAL A C 1
ATOM 949 O O . VAL A 1 122 ? 8.846 -6.579 -10.083 1.00 86.31 122 VAL A O 1
ATOM 952 N N . PHE A 1 123 ? 7.325 -6.556 -11.749 1.00 86.44 123 PHE A N 1
ATOM 953 C CA . PHE A 1 123 ? 6.429 -7.524 -11.127 1.00 86.44 123 PHE A CA 1
ATOM 954 C C . PHE A 1 123 ? 6.927 -8.940 -11.421 1.00 86.44 123 PHE A C 1
ATOM 956 O O . PHE A 1 123 ? 7.131 -9.303 -12.579 1.00 86.44 123 PHE A O 1
ATOM 963 N N . THR A 1 124 ? 7.151 -9.724 -10.372 1.00 88.31 124 THR A N 1
ATOM 964 C CA . THR A 1 124 ? 7.623 -11.114 -10.451 1.00 88.31 124 THR A CA 1
ATOM 965 C C . THR A 1 124 ? 6.528 -12.125 -10.117 1.00 88.31 124 THR A C 1
ATOM 967 O O . THR A 1 124 ? 6.719 -13.314 -10.363 1.00 88.31 124 THR A O 1
ATOM 970 N N . SER A 1 125 ? 5.393 -11.664 -9.581 1.00 89.38 125 SER A N 1
ATOM 971 C CA . SER A 1 125 ? 4.239 -12.487 -9.218 1.00 89.38 125 SER A CA 1
ATOM 972 C C . SER A 1 125 ? 2.926 -11.801 -9.601 1.00 89.38 125 SER A C 1
ATOM 974 O O . SER A 1 125 ? 2.816 -10.576 -9.542 1.00 89.38 125 SER A O 1
ATOM 976 N N . ASP A 1 126 ? 1.925 -12.589 -9.968 1.00 89.19 126 ASP A N 1
ATOM 977 C CA . ASP A 1 126 ? 0.536 -12.192 -10.219 1.00 89.19 126 ASP A CA 1
ATOM 978 C C . ASP A 1 126 ? -0.458 -12.941 -9.309 1.00 89.19 126 ASP A C 1
ATOM 980 O O . ASP A 1 126 ? -1.674 -12.846 -9.483 1.00 89.19 126 ASP A O 1
ATOM 984 N N . ASP A 1 127 ? 0.047 -13.653 -8.296 1.00 91.19 127 ASP A N 1
ATOM 985 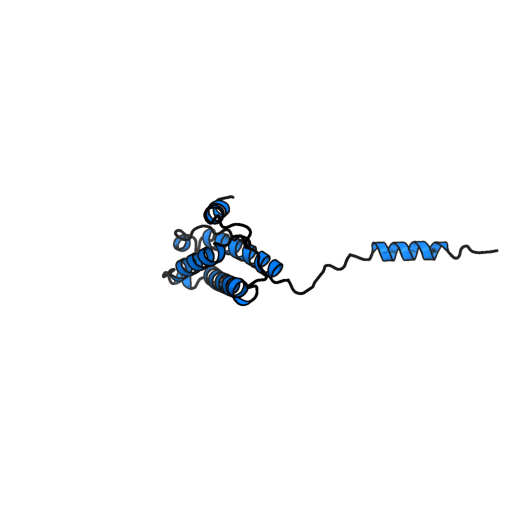C CA . ASP A 1 127 ? -0.782 -14.331 -7.303 1.00 91.19 127 ASP A CA 1
ATOM 986 C C . ASP A 1 127 ? -1.366 -13.310 -6.317 1.00 91.19 127 ASP A C 1
ATOM 988 O O . ASP A 1 127 ? -0.761 -12.974 -5.294 1.00 91.19 127 ASP A O 1
ATOM 992 N N . CYS A 1 128 ? -2.552 -12.782 -6.624 1.00 89.88 128 CYS A N 1
ATOM 993 C CA . CYS A 1 128 ? -3.227 -11.833 -5.741 1.00 89.88 128 CYS A CA 1
ATOM 994 C C . CYS A 1 128 ? -3.625 -12.466 -4.394 1.00 89.88 128 CYS A C 1
ATOM 996 O O . CYS A 1 128 ? -3.708 -11.757 -3.389 1.00 89.88 128 CYS A O 1
ATOM 998 N N . ALA A 1 129 ? -3.857 -13.785 -4.345 1.00 88.19 129 ALA A N 1
ATOM 999 C CA . ALA A 1 129 ? -4.239 -14.468 -3.109 1.00 88.19 129 ALA A CA 1
ATOM 1000 C C . ALA A 1 129 ? -3.074 -14.495 -2.107 1.00 88.19 129 ALA A C 1
ATOM 1002 O O . ALA A 1 129 ? -3.300 -14.457 -0.896 1.00 88.19 129 ALA A O 1
ATOM 1003 N N . ALA A 1 130 ? -1.828 -14.479 -2.590 1.00 85.88 130 ALA A N 1
ATOM 1004 C CA . ALA A 1 130 ? -0.645 -14.358 -1.742 1.00 85.88 130 ALA A CA 1
ATOM 1005 C C . ALA A 1 130 ? -0.611 -13.039 -0.947 1.00 85.88 130 ALA A C 1
ATOM 1007 O O . ALA A 1 130 ? -0.118 -13.027 0.182 1.00 85.88 130 ALA A O 1
ATOM 1008 N N . LEU A 1 131 ? -1.169 -11.943 -1.480 1.00 86.12 131 LEU A N 1
ATOM 1009 C CA . LEU A 1 131 ? -1.274 -10.673 -0.746 1.00 86.12 131 LEU A CA 1
ATOM 1010 C C . LEU A 1 131 ? -2.236 -10.789 0.442 1.00 86.12 131 LEU A C 1
ATOM 1012 O O . LEU A 1 131 ? -1.942 -10.303 1.534 1.00 86.12 131 LEU A O 1
ATOM 1016 N N . GLU A 1 132 ? -3.366 -11.469 0.247 1.00 83.00 132 GLU A N 1
ATOM 1017 C CA . GLU A 1 132 ? -4.347 -11.706 1.309 1.00 83.00 132 GLU A CA 1
ATOM 1018 C C . GLU A 1 132 ? -3.781 -12.640 2.386 1.00 83.00 132 GLU A C 1
ATOM 1020 O O . GLU A 1 132 ? -3.883 -12.349 3.579 1.00 83.00 132 GLU A O 1
ATOM 1025 N N . GLN A 1 133 ? -3.115 -13.721 1.971 1.00 82.94 133 GLN A N 1
ATOM 1026 C CA . GLN A 1 133 ? -2.474 -14.685 2.872 1.00 82.94 133 GLN A CA 1
ATOM 1027 C C . GLN A 1 133 ? -1.305 -14.068 3.646 1.00 82.94 133 GLN A C 1
ATOM 1029 O O . GLN A 1 133 ? -1.154 -14.312 4.844 1.00 82.94 133 GLN A O 1
ATOM 1034 N N . GLY A 1 134 ? -0.487 -13.242 2.987 1.00 76.50 134 GLY A N 1
ATOM 1035 C CA . GLY A 1 134 ? 0.607 -12.509 3.624 1.00 76.50 134 GLY A CA 1
ATOM 1036 C C . GLY A 1 134 ? 0.103 -11.590 4.734 1.00 76.50 134 GLY A C 1
ATOM 1037 O O . GLY A 1 134 ? 0.719 -11.508 5.791 1.00 76.50 134 GLY A O 1
ATOM 1038 N N . ALA A 1 135 ? -1.071 -10.986 4.545 1.00 77.88 135 ALA A N 1
ATOM 1039 C CA . ALA A 1 135 ? -1.712 -10.143 5.550 1.00 77.88 135 ALA A CA 1
ATOM 1040 C C . ALA A 1 135 ? -2.276 -10.917 6.759 1.00 77.88 135 ALA A C 1
ATOM 1042 O O . ALA A 1 135 ? -2.624 -10.305 7.771 1.00 77.88 135 ALA A O 1
ATOM 1043 N N . GLN A 1 136 ? -2.409 -12.241 6.651 1.00 70.62 136 GLN A N 1
ATOM 1044 C CA . GLN A 1 136 ? -2.916 -13.133 7.702 1.00 70.62 136 GLN A CA 1
ATOM 1045 C C . GLN A 1 136 ? -1.789 -13.844 8.461 1.00 70.62 136 GLN A C 1
ATOM 1047 O O . GLN A 1 136 ? -2.045 -14.484 9.483 1.00 70.62 136 GLN A O 1
ATOM 1052 N N . ARG A 1 137 ? -0.547 -13.746 7.973 1.00 62.25 137 ARG A N 1
ATOM 1053 C CA . ARG A 1 137 ? 0.627 -14.310 8.635 1.00 62.25 137 ARG A CA 1
ATOM 1054 C C . ARG A 1 137 ? 1.010 -13.413 9.831 1.00 62.25 137 ARG A C 1
ATOM 1056 O O . ARG A 1 137 ? 1.051 -12.198 9.647 1.00 62.25 137 ARG A O 1
ATOM 1063 N N . PRO A 1 138 ? 1.223 -13.982 11.033 1.00 48.88 138 PRO A N 1
ATOM 1064 C CA . PRO A 1 138 ? 1.584 -13.217 12.229 1.00 48.88 138 PRO A CA 1
ATOM 1065 C C . PRO A 1 138 ? 2.976 -12.587 12.136 1.00 48.88 138 PRO A C 1
ATOM 1067 O O . PRO A 1 138 ? 3.840 -13.157 11.424 1.00 48.88 138 PRO A O 1
#

Secondary structure (DSSP, 8-state):
----TTHHHHHHHHHHHHH-------PPPPHHHHHHHHHHHHHHHHHHHHH-HHHHHHHTTSPP----TTBTTHHHHHHHHHHHHHT---HHHHH-HHHHHHHHHHHHHHHIIIIISTTT----B--HHHHHHHTT--

InterPro domains:
  IPR029253 Cytokine-like protein 1 [PF15153] (19-136)
  IPR029253 Cytokine-like protein 1 [PTHR15974] (16-136)

Foldseek 3Di:
DDDPPVVVVVVVVVVVVVPDDPPPPPDDDDLVRVLVVLQVVLLVLLVCQCPDPQNVVLCVPPARWHADLQEPCRLVVLVVNLVSLVPSPPPSSVVDPSSVVSNVSSVVSNCSDVPVCDPVGHRPHHPPVVRNVVRVDD

Radius of gyration: 23.96 Å; chains: 1; bounding box: 92×28×36 Å

pLDDT: mean 82.3, std 14.5, range [41.94, 95.75]

Sequence (138 aa):
MASFACLPLSLAMAALVYSSRPPIWTGPPTCYSRVLQMAEEITQLVADVKADPETSSCTAHIPSLYVDVHNACIMDTIRGHMVMIGLLHERHCSSNQRVRHLRVKMRQFYIIMSQKCHGDLVFTSDDCAALEQGAQRP

Organism: NCBI:txid299321